Protein AF-A0A931ACD2-F1 (afdb_monomer_lite)

Radius of gyration: 19.87 Å; chains: 1; bounding box: 31×56×40 Å

pLDDT: mean 80.72, std 14.69, range [47.97, 97.19]

Foldseek 3Di:
DVVQQVVCVVVVHDRDDDDDDPVVVVVVVVCVVVVDDDFDADPVRDTDDDDDCVVVVVVVCVVVVNDPVDDPDPPDDDD

Organism: NCBI:txid1187855

Secondary structure (DSSP, 8-state):
-HHHHHHHHHHTPPPPPP---HHHHHHHHHHHHTT-----B-TTSPBPP---THHHHHHHHHHTT--TT----------

InterPro domains:
  IPR007641 RNA polymerase Rpb2, domain 7 [PF04560] (2-41)

Sequence (79 aa):
GRVKVYEAIVKGENIPEPGIPESFKVLIKEMQSLCLNVEVLSTDGMSIEMRDTDEDVFRAAEELGIDLSRREPSSVDEV

Structure (mmCIF, N/CA/C/O backbone):
data_AF-A0A931ACD2-F1
#
_entry.id   AF-A0A931ACD2-F1
#
loop_
_atom_site.group_PDB
_atom_site.id
_atom_site.type_symbol
_atom_site.label_atom_id
_atom_site.label_alt_id
_atom_site.label_comp_id
_atom_site.label_asym_id
_atom_site.label_entity_id
_atom_site.label_seq_id
_atom_site.pdbx_PDB_ins_code
_atom_site.Cartn_x
_atom_site.Cartn_y
_atom_site.Cartn_z
_atom_site.occupancy
_atom_site.B_iso_or_equiv
_atom_site.auth_seq_id
_atom_site.auth_comp_id
_atom_site.auth_asym_id
_atom_site.auth_atom_id
_atom_site.pdbx_PDB_model_num
ATOM 1 N N . GLY A 1 1 ? -2.468 0.477 6.146 1.00 82.06 1 GLY A N 1
ATOM 2 C CA . GLY A 1 1 ? -2.594 -0.886 6.713 1.00 82.06 1 GLY A CA 1
ATOM 3 C C . GLY A 1 1 ? -2.335 -0.933 8.210 1.00 82.06 1 GLY A C 1
ATOM 4 O O . GLY A 1 1 ? -3.280 -1.075 8.970 1.00 82.06 1 GLY A O 1
ATOM 5 N N . ARG A 1 2 ? -1.077 -0.773 8.648 1.00 89.12 2 ARG A N 1
ATOM 6 C CA . ARG A 1 2 ? -0.663 -0.945 10.059 1.00 89.12 2 ARG A CA 1
ATOM 7 C C . ARG A 1 2 ? -1.494 -0.145 11.072 1.00 89.12 2 ARG A C 1
ATOM 9 O O . ARG A 1 2 ? -1.912 -0.708 12.074 1.00 89.12 2 ARG A O 1
ATOM 16 N N . VAL A 1 3 ? -1.755 1.133 10.783 1.00 88.62 3 VAL A N 1
ATOM 17 C CA . VAL A 1 3 ? -2.548 2.018 11.658 1.00 88.62 3 VAL A CA 1
ATOM 18 C C . VAL A 1 3 ? -3.984 1.509 11.807 1.00 88.62 3 VAL A C 1
ATOM 20 O O . VAL A 1 3 ? -4.429 1.287 12.924 1.00 88.62 3 VAL A O 1
ATOM 23 N N . LYS A 1 4 ? -4.664 1.216 10.690 1.00 87.25 4 LYS A N 1
ATOM 24 C CA . LYS A 1 4 ? -6.043 0.694 10.689 1.00 87.25 4 LYS A CA 1
ATOM 25 C C . LYS A 1 4 ? -6.166 -0.661 11.396 1.00 87.25 4 LYS A C 1
ATOM 27 O O . LYS A 1 4 ? -7.158 -0.922 12.059 1.00 87.25 4 LYS A O 1
ATOM 32 N N . VAL A 1 5 ? -5.147 -1.519 11.288 1.00 92.81 5 VAL A N 1
ATOM 33 C CA . VAL A 1 5 ? -5.104 -2.791 12.030 1.00 92.81 5 VAL A CA 1
ATOM 34 C C . VAL A 1 5 ? -4.989 -2.539 13.532 1.00 92.81 5 VAL A C 1
ATOM 36 O O . VAL A 1 5 ? -5.709 -3.160 14.306 1.00 92.81 5 VAL A O 1
ATOM 39 N N . TYR A 1 6 ? -4.113 -1.622 13.952 1.00 93.50 6 TYR A N 1
ATOM 40 C CA . TYR A 1 6 ? -3.990 -1.255 15.363 1.00 93.50 6 TYR A CA 1
ATOM 41 C C . TYR A 1 6 ? -5.304 -0.688 15.913 1.00 93.50 6 TYR A C 1
ATOM 43 O O . TYR A 1 6 ? -5.772 -1.112 16.965 1.00 93.50 6 TYR A O 1
ATOM 51 N N . GLU A 1 7 ? -5.925 0.221 15.166 1.00 92.00 7 GLU A N 1
ATOM 52 C CA . GLU A 1 7 ? -7.214 0.814 15.502 1.00 92.00 7 GLU A CA 1
ATOM 53 C C . GLU A 1 7 ? -8.319 -0.241 15.658 1.00 92.00 7 GLU A C 1
ATOM 55 O O . GLU A 1 7 ? -9.005 -0.247 16.679 1.00 92.00 7 GLU A O 1
ATOM 60 N N . ALA A 1 8 ? -8.440 -1.177 14.709 1.00 93.88 8 ALA A N 1
ATOM 61 C CA . ALA A 1 8 ? -9.427 -2.253 14.770 1.00 93.88 8 ALA A CA 1
ATOM 62 C C . ALA A 1 8 ? -9.232 -3.150 16.004 1.00 93.88 8 ALA A C 1
ATOM 64 O O . ALA A 1 8 ? -10.202 -3.487 16.681 1.00 93.88 8 ALA A O 1
ATOM 65 N N . ILE A 1 9 ? -7.979 -3.474 16.353 1.00 95.31 9 ILE A N 1
ATOM 66 C CA . ILE A 1 9 ? -7.659 -4.261 17.555 1.00 95.31 9 ILE A CA 1
ATOM 67 C C . ILE A 1 9 ? -8.102 -3.523 18.823 1.00 95.31 9 ILE A C 1
ATOM 69 O O . ILE A 1 9 ? -8.7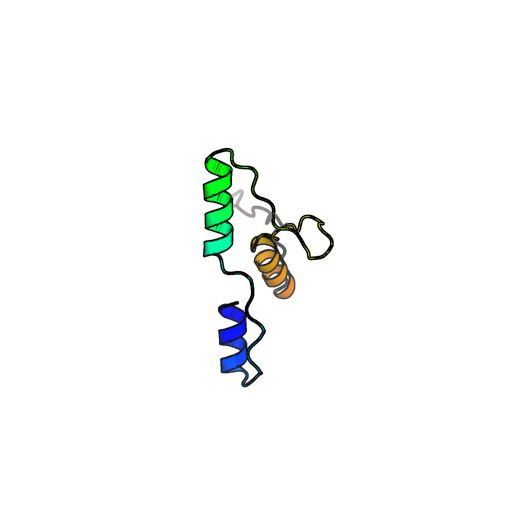12 -4.129 19.701 1.00 95.31 9 ILE A O 1
ATOM 73 N N . VAL A 1 10 ? -7.815 -2.222 18.926 1.00 96.88 10 VAL A N 1
ATOM 74 C CA . VAL A 1 10 ? -8.182 -1.414 20.102 1.00 96.88 10 VAL A CA 1
ATOM 75 C C . VAL A 1 10 ? -9.700 -1.247 20.218 1.00 96.88 10 VAL A C 1
ATOM 77 O O . VAL A 1 10 ? -10.228 -1.253 21.329 1.00 96.88 10 VAL A O 1
ATOM 80 N N . LYS A 1 11 ? -10.409 -1.124 19.089 1.00 95.75 11 LYS A N 1
ATOM 81 C CA . LYS A 1 11 ? -11.870 -0.952 19.039 1.00 95.75 11 LYS A CA 1
ATOM 82 C C . LYS A 1 11 ? -12.662 -2.264 19.115 1.00 95.75 11 LYS A C 1
ATOM 84 O O . LYS A 1 11 ? -13.879 -2.219 19.269 1.00 95.75 11 LYS A O 1
ATOM 89 N N . GLY A 1 12 ? -12.002 -3.422 19.032 1.00 95.75 12 GLY A N 1
ATOM 90 C CA . GLY A 1 12 ? -12.672 -4.726 18.966 1.00 95.75 12 GLY A CA 1
ATOM 91 C C . GLY A 1 12 ? -13.436 -4.949 17.654 1.00 95.75 12 GLY A C 1
ATOM 92 O O . GLY A 1 12 ? -14.392 -5.721 17.618 1.00 95.75 12 GLY A O 1
ATOM 93 N N . GLU A 1 13 ? -13.036 -4.255 16.590 1.00 95.69 13 GLU A N 1
ATOM 94 C CA . GLU A 1 13 ? -13.617 -4.365 15.254 1.00 95.69 13 GLU A CA 1
ATOM 95 C C . GLU A 1 13 ? -12.907 -5.452 14.433 1.00 95.69 13 GLU A C 1
ATOM 97 O O . GLU A 1 13 ? -11.816 -5.921 14.771 1.00 95.69 13 GLU A O 1
ATOM 102 N N . ASN A 1 14 ? -13.519 -5.859 13.319 1.00 95.31 14 ASN A N 1
ATOM 103 C CA . ASN A 1 14 ? -12.886 -6.805 12.404 1.00 95.31 14 ASN A CA 1
ATOM 104 C C . ASN A 1 14 ? -11.652 -6.184 11.738 1.00 95.31 14 ASN A C 1
ATOM 106 O O . ASN A 1 14 ? -11.665 -5.030 11.311 1.00 95.31 14 ASN A O 1
ATOM 110 N N . ILE A 1 15 ? -10.595 -6.987 11.612 1.00 93.44 15 ILE A N 1
ATOM 111 C CA . ILE A 1 15 ? -9.353 -6.572 10.956 1.00 93.44 15 ILE A CA 1
ATOM 112 C C . ILE A 1 15 ? -9.656 -6.251 9.481 1.00 93.44 15 ILE A C 1
ATOM 114 O O . ILE A 1 15 ? -10.249 -7.089 8.796 1.00 93.44 15 ILE A O 1
ATOM 118 N N . PRO A 1 16 ? -9.259 -5.068 8.976 1.00 90.38 16 PRO A N 1
ATOM 119 C CA . PRO A 1 16 ? -9.509 -4.684 7.592 1.00 90.38 16 PRO A CA 1
ATOM 120 C C . PRO A 1 16 ? -8.692 -5.533 6.614 1.00 90.38 16 PRO A C 1
ATOM 122 O O . PRO A 1 16 ? -7.645 -6.083 6.969 1.00 90.38 16 PRO A O 1
ATOM 125 N N . GLU A 1 17 ? -9.131 -5.582 5.356 1.00 91.12 17 GLU A N 1
ATOM 126 C CA . GLU A 1 17 ? -8.393 -6.288 4.309 1.00 91.12 17 GLU A CA 1
ATOM 127 C C . GLU A 1 17 ? -6.975 -5.708 4.118 1.00 91.12 17 GLU A C 1
ATOM 129 O O . GLU A 1 17 ? -6.792 -4.481 4.090 1.00 91.12 17 GLU A O 1
ATOM 134 N N . PRO A 1 18 ? -5.944 -6.567 3.995 1.00 89.75 18 PRO A N 1
ATOM 135 C CA . PRO A 1 18 ? -4.590 -6.129 3.686 1.00 89.75 18 PRO A CA 1
ATOM 136 C C . PRO A 1 18 ? -4.509 -5.433 2.323 1.00 89.75 18 PRO A C 1
ATOM 138 O O . PRO A 1 18 ? -5.088 -5.886 1.341 1.00 89.75 18 PRO A O 1
ATOM 141 N N . GLY A 1 19 ? -3.738 -4.347 2.260 1.00 87.56 19 GLY A N 1
ATOM 142 C CA . GLY A 1 19 ? -3.410 -3.667 1.005 1.00 87.56 19 GLY A CA 1
ATOM 143 C C . GLY A 1 19 ? -2.112 -4.175 0.370 1.00 87.56 19 GLY A C 1
ATOM 144 O O . GLY A 1 19 ? -1.498 -5.137 0.834 1.00 87.56 19 GLY A O 1
ATOM 145 N N . ILE A 1 20 ? -1.660 -3.470 -0.668 1.00 87.50 20 ILE A N 1
ATOM 146 C CA . ILE A 1 20 ? -0.393 -3.748 -1.358 1.00 87.50 20 ILE A CA 1
ATOM 147 C C . ILE A 1 20 ? 0.800 -3.472 -0.416 1.00 87.50 20 ILE A C 1
ATOM 149 O O . ILE A 1 20 ? 0.833 -2.412 0.216 1.00 87.50 20 ILE A O 1
ATOM 153 N N . PRO A 1 21 ? 1.794 -4.378 -0.316 1.00 89.62 21 PRO A N 1
ATOM 154 C CA . PRO A 1 21 ? 3.008 -4.137 0.460 1.00 89.62 21 PRO A CA 1
ATOM 155 C C . PRO A 1 21 ? 3.860 -3.000 -0.108 1.00 89.62 21 PRO A C 1
ATOM 157 O O . PRO A 1 21 ? 4.088 -2.923 -1.313 1.00 89.62 21 PRO A O 1
ATOM 160 N N . GLU A 1 22 ? 4.434 -2.182 0.773 1.00 87.88 22 GLU A N 1
ATOM 161 C CA . GLU A 1 22 ? 5.317 -1.082 0.364 1.00 87.88 22 GLU A CA 1
ATOM 162 C C . GLU A 1 22 ? 6.565 -1.585 -0.380 1.00 87.88 22 GLU A C 1
ATOM 164 O O . GLU A 1 22 ? 6.997 -0.991 -1.363 1.00 87.88 22 GLU A O 1
ATOM 169 N N . SER A 1 23 ? 7.098 -2.746 0.015 1.00 93.12 23 SER A N 1
ATOM 170 C CA . SER A 1 23 ? 8.240 -3.376 -0.657 1.00 93.12 23 SER A CA 1
ATOM 171 C C . SER A 1 23 ? 7.983 -3.678 -2.135 1.00 93.12 23 SER A C 1
ATOM 173 O O . SER A 1 23 ? 8.916 -3.654 -2.931 1.00 93.12 23 SER A O 1
ATOM 175 N N . PHE A 1 24 ? 6.731 -3.932 -2.525 1.00 92.19 24 PHE A N 1
ATOM 176 C CA . PHE A 1 24 ? 6.378 -4.156 -3.925 1.00 92.19 24 PHE A CA 1
ATOM 177 C C . PHE A 1 24 ? 6.432 -2.861 -4.743 1.00 92.19 24 PHE A C 1
ATOM 179 O O . PHE A 1 24 ? 6.952 -2.862 -5.857 1.00 92.19 24 PHE A O 1
ATOM 186 N N . LYS A 1 25 ? 5.965 -1.741 -4.174 1.00 88.69 25 LYS A N 1
ATOM 187 C CA . LYS A 1 25 ? 6.095 -0.420 -4.806 1.00 88.69 25 LYS A CA 1
ATOM 188 C C . LYS A 1 25 ? 7.568 -0.045 -4.987 1.00 88.69 25 LYS A C 1
ATOM 190 O O . LYS A 1 25 ? 7.955 0.398 -6.066 1.00 88.69 25 LYS A O 1
ATOM 195 N N . VAL A 1 26 ? 8.390 -0.287 -3.961 1.00 92.31 26 VAL A N 1
ATOM 196 C CA . VAL A 1 26 ? 9.845 -0.065 -4.016 1.00 92.31 26 VAL A CA 1
ATOM 197 C C . VAL A 1 26 ? 10.480 -0.891 -5.131 1.00 92.31 26 VAL A C 1
ATOM 199 O O . VAL A 1 26 ? 11.172 -0.323 -5.968 1.00 92.31 26 VAL A O 1
ATOM 202 N N . LEU A 1 27 ? 10.175 -2.190 -5.216 1.00 93.81 27 LEU A N 1
ATOM 203 C CA . LEU A 1 27 ? 10.678 -3.060 -6.283 1.00 93.81 27 LEU A CA 1
ATOM 204 C C . LEU A 1 27 ? 10.355 -2.510 -7.681 1.00 93.81 27 LEU A C 1
ATOM 206 O O . LEU A 1 27 ? 11.219 -2.481 -8.554 1.00 93.81 27 LEU A O 1
ATOM 210 N N . ILE A 1 28 ? 9.124 -2.043 -7.908 1.00 91.50 28 ILE A N 1
ATOM 211 C CA . ILE A 1 28 ? 8.737 -1.458 -9.201 1.00 91.50 28 ILE A CA 1
ATOM 212 C C . ILE A 1 28 ? 9.569 -0.213 -9.506 1.00 91.50 28 ILE A C 1
ATOM 214 O O . ILE A 1 28 ? 10.075 -0.075 -10.620 1.00 91.50 28 ILE A O 1
ATOM 218 N N . LYS A 1 29 ? 9.756 0.673 -8.522 1.00 90.56 29 LYS A N 1
ATOM 219 C CA . LYS A 1 29 ? 10.585 1.875 -8.677 1.00 90.56 29 LYS A CA 1
ATOM 220 C C . LYS A 1 29 ? 12.052 1.525 -8.942 1.00 90.56 29 LYS A C 1
ATOM 222 O O . LYS A 1 29 ? 12.681 2.164 -9.782 1.00 90.56 29 LYS A O 1
ATOM 227 N N . GLU A 1 30 ? 12.584 0.488 -8.300 1.00 95.19 30 GLU A N 1
ATOM 228 C CA . GLU A 1 30 ? 13.934 -0.024 -8.558 1.00 95.19 30 GLU A CA 1
ATOM 229 C C . GLU A 1 30 ? 14.075 -0.554 -9.991 1.00 95.19 30 GLU A C 1
ATOM 231 O 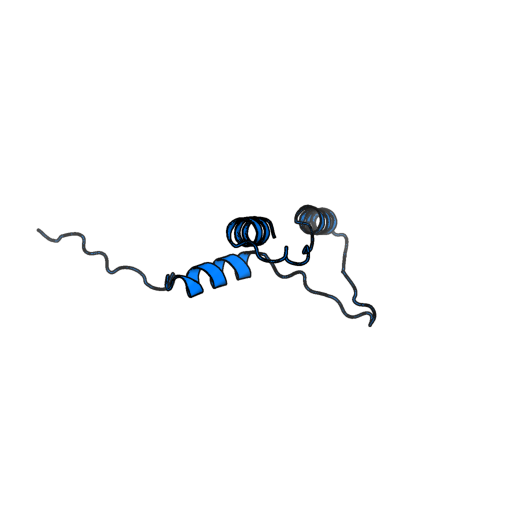O . GLU A 1 30 ? 15.031 -0.201 -10.680 1.00 95.19 30 GLU A O 1
ATOM 236 N N . MET A 1 31 ? 13.111 -1.324 -10.499 1.00 95.38 31 MET A N 1
ATOM 237 C CA . MET A 1 31 ? 13.137 -1.779 -11.896 1.00 95.38 31 MET A CA 1
ATOM 238 C C . MET A 1 31 ? 13.019 -0.608 -12.883 1.00 95.38 31 MET A C 1
ATOM 240 O O . MET A 1 31 ? 13.761 -0.554 -13.865 1.00 95.38 31 MET A O 1
ATOM 244 N N . GLN A 1 32 ? 12.153 0.369 -12.598 1.00 91.62 32 GLN A N 1
ATOM 245 C CA . GLN A 1 32 ? 12.023 1.593 -13.398 1.00 91.62 32 GLN A CA 1
ATOM 246 C C . GLN A 1 32 ? 13.325 2.411 -13.417 1.00 91.62 32 GLN A C 1
ATOM 248 O O . GLN A 1 32 ? 13.678 2.973 -14.453 1.00 91.62 32 GLN A O 1
ATOM 253 N N . SER A 1 33 ? 14.087 2.427 -12.315 1.00 95.44 33 SER A N 1
ATOM 254 C CA . SER A 1 33 ? 15.402 3.089 -12.245 1.00 95.44 33 SER A CA 1
ATOM 255 C C . SER A 1 33 ? 16.447 2.478 -13.188 1.00 95.44 33 SER A C 1
ATOM 257 O O . SER A 1 33 ? 17.384 3.159 -13.600 1.00 95.44 33 SER A O 1
ATOM 259 N N . LEU A 1 34 ? 16.252 1.217 -13.585 1.00 97.19 34 LEU A N 1
ATOM 260 C CA . LEU A 1 34 ? 17.068 0.516 -14.578 1.00 97.19 34 LEU A CA 1
ATOM 261 C C . LEU A 1 34 ? 16.556 0.723 -16.015 1.00 97.19 34 LEU A C 1
ATOM 263 O O . LEU A 1 34 ? 16.962 -0.004 -16.921 1.00 97.19 34 LEU A O 1
ATOM 267 N N . CYS A 1 35 ? 15.661 1.694 -16.231 1.00 94.50 35 CYS A N 1
ATOM 268 C CA . CYS A 1 35 ? 14.983 1.964 -17.502 1.00 94.50 35 CYS A CA 1
ATOM 269 C C . CYS A 1 35 ? 14.111 0.799 -18.005 1.00 94.50 35 CYS A C 1
ATOM 271 O O . CYS A 1 35 ? 13.865 0.681 -19.207 1.00 94.50 35 CYS A O 1
ATOM 273 N N . LEU A 1 36 ? 13.634 -0.068 -17.107 1.00 94.88 36 LEU A N 1
ATOM 274 C CA . LEU A 1 36 ? 12.685 -1.122 -17.457 1.00 94.88 36 LEU A CA 1
ATOM 275 C C . LEU A 1 36 ? 11.260 -0.566 -17.406 1.00 94.88 36 LEU A C 1
ATOM 277 O O . LEU A 1 36 ? 10.856 0.021 -16.401 1.00 94.88 36 LEU A O 1
ATOM 281 N N . ASN A 1 37 ? 10.485 -0.784 -18.472 1.00 91.81 37 ASN A N 1
ATOM 282 C CA . ASN A 1 37 ? 9.061 -0.472 -18.449 1.00 91.81 37 ASN A CA 1
ATOM 283 C C . ASN A 1 37 ? 8.306 -1.585 -17.715 1.00 91.81 37 ASN A C 1
ATOM 285 O O . ASN A 1 37 ? 8.177 -2.696 -18.232 1.00 91.81 37 ASN A O 1
ATOM 289 N N . VAL A 1 38 ? 7.842 -1.288 -16.505 1.00 90.94 38 VAL A N 1
ATOM 290 C CA . VAL A 1 38 ? 7.086 -2.216 -15.662 1.00 90.94 38 VAL A CA 1
ATOM 291 C C . VAL A 1 38 ? 5.716 -1.614 -15.396 1.00 90.94 38 VAL A C 1
ATOM 293 O O . VAL A 1 38 ? 5.610 -0.544 -14.796 1.00 90.94 38 VAL A O 1
ATOM 296 N N . GLU A 1 39 ? 4.681 -2.330 -15.824 1.00 90.12 39 GLU A N 1
ATOM 297 C CA . GLU A 1 39 ? 3.280 -1.940 -15.692 1.00 90.12 39 GLU A CA 1
ATOM 298 C C . GLU A 1 39 ? 2.504 -3.049 -14.984 1.00 90.12 39 GLU A C 1
ATOM 300 O O . GLU A 1 39 ? 2.731 -4.239 -15.219 1.00 90.12 39 GLU A O 1
ATOM 305 N N . VAL A 1 40 ? 1.572 -2.661 -14.116 1.00 89.56 40 VAL A N 1
ATOM 306 C CA . VAL A 1 40 ? 0.638 -3.598 -13.492 1.00 89.56 40 VAL A CA 1
ATOM 307 C C . VAL A 1 40 ? -0.671 -3.547 -14.253 1.00 89.56 40 VAL A C 1
ATOM 309 O O . VAL A 1 40 ? -1.258 -2.480 -14.401 1.00 89.56 40 VAL A O 1
ATOM 312 N N . LEU A 1 41 ? -1.109 -4.701 -14.748 1.00 91.69 41 LEU A N 1
ATOM 313 C CA . LEU A 1 41 ? -2.305 -4.828 -15.571 1.00 91.69 41 LEU A CA 1
ATOM 314 C C . LEU A 1 41 ? -3.450 -5.436 -14.761 1.00 91.69 41 LEU A C 1
ATOM 316 O O . LEU A 1 41 ? -3.257 -6.386 -14.000 1.00 91.69 41 LEU A O 1
ATOM 320 N N . SER A 1 42 ? -4.648 -4.898 -14.960 1.00 89.69 42 SER A N 1
ATOM 321 C CA . SER A 1 42 ? -5.899 -5.520 -14.533 1.00 89.69 42 SER A CA 1
ATOM 322 C C . SER A 1 42 ? -6.214 -6.750 -15.391 1.00 89.69 42 SER A C 1
ATOM 324 O O . SER A 1 42 ? -5.613 -6.966 -16.444 1.00 89.69 42 SER A O 1
ATOM 326 N N . THR A 1 43 ? -7.216 -7.532 -14.987 1.00 92.06 43 THR A N 1
ATOM 327 C CA . THR A 1 43 ? -7.744 -8.661 -15.774 1.00 92.06 43 THR A CA 1
ATOM 328 C C . THR A 1 43 ? -8.179 -8.253 -17.179 1.00 92.06 43 THR A C 1
ATOM 330 O O . THR A 1 43 ? -8.099 -9.054 -18.105 1.00 92.06 43 THR A O 1
ATOM 333 N N . ASP A 1 44 ? -8.581 -6.993 -17.340 1.00 92.75 44 ASP A N 1
ATOM 334 C CA . ASP A 1 44 ? -9.060 -6.428 -18.603 1.00 92.75 44 ASP A CA 1
ATOM 335 C C . ASP A 1 44 ? -7.918 -5.844 -19.458 1.00 92.75 44 ASP A C 1
ATOM 337 O O . ASP A 1 44 ? -8.162 -5.208 -20.481 1.00 92.75 44 ASP A O 1
ATOM 341 N N . GLY A 1 45 ? -6.660 -6.019 -19.031 1.00 88.81 45 GLY A N 1
ATOM 342 C CA . GLY A 1 45 ? -5.469 -5.523 -19.726 1.00 88.81 45 GLY A CA 1
ATOM 343 C C . GLY A 1 45 ? -5.213 -4.022 -19.566 1.00 88.81 45 GLY A C 1
ATOM 344 O O . GLY A 1 45 ? -4.294 -3.494 -20.185 1.00 88.81 45 GLY A O 1
ATOM 345 N N . MET A 1 46 ? -6.003 -3.326 -18.747 1.00 88.88 46 MET A N 1
ATOM 346 C CA . MET A 1 46 ? -5.795 -1.909 -18.441 1.00 88.88 46 MET A CA 1
ATOM 347 C C . MET A 1 46 ? -4.693 -1.730 -17.399 1.00 88.88 46 MET A C 1
ATOM 349 O O . MET A 1 46 ? -4.629 -2.495 -16.435 1.00 88.88 46 MET A O 1
ATOM 353 N N . SER A 1 47 ? -3.858 -0.704 -17.565 1.00 85.31 47 SER A N 1
ATOM 354 C CA . SER A 1 47 ? -2.849 -0.344 -16.573 1.00 85.31 47 SER A CA 1
ATOM 355 C C . SER A 1 47 ? -3.506 0.173 -15.291 1.00 85.31 47 SER A C 1
ATOM 357 O O . SER A 1 47 ? -4.452 0.961 -15.314 1.00 85.31 47 SER A O 1
ATOM 359 N N . ILE A 1 48 ? -3.006 -0.303 -14.154 1.00 84.75 48 ILE A N 1
ATOM 360 C CA . ILE A 1 48 ? -3.424 0.126 -12.825 1.00 84.75 48 ILE A CA 1
ATOM 361 C C . ILE A 1 48 ? -2.358 1.069 -12.284 1.00 84.75 48 ILE A C 1
ATOM 363 O O . ILE A 1 48 ? -1.210 0.673 -12.070 1.00 84.75 48 ILE A O 1
ATOM 367 N N . GLU A 1 49 ? -2.751 2.309 -12.010 1.00 79.56 49 GLU A N 1
ATOM 368 C CA . GLU A 1 49 ? -1.906 3.228 -11.257 1.00 79.56 49 GLU A CA 1
ATOM 369 C C . GLU A 1 49 ? -1.872 2.826 -9.781 1.00 79.56 49 GLU A C 1
ATOM 371 O O . GLU A 1 49 ? -2.904 2.707 -9.111 1.00 79.56 49 GLU A O 1
ATOM 376 N N . MET A 1 50 ? -0.665 2.634 -9.251 1.00 74.88 50 MET A N 1
ATOM 377 C CA . MET A 1 50 ? -0.477 2.476 -7.815 1.00 74.88 50 MET A CA 1
ATOM 378 C C . MET A 1 50 ? -0.529 3.846 -7.162 1.00 74.88 50 MET A C 1
ATOM 380 O O . MET A 1 50 ? 0.437 4.597 -7.241 1.00 74.88 50 MET A O 1
ATOM 384 N N . ARG A 1 51 ? -1.652 4.165 -6.512 1.00 67.69 51 ARG A N 1
ATOM 385 C CA . ARG A 1 51 ? -1.785 5.412 -5.750 1.00 67.69 51 ARG A CA 1
ATOM 386 C C . ARG A 1 51 ? -0.748 5.466 -4.627 1.00 67.69 51 ARG A C 1
ATOM 388 O O . ARG A 1 51 ? -0.535 4.478 -3.906 1.00 67.69 51 ARG A O 1
ATOM 395 N N . ASP A 1 52 ? -0.098 6.615 -4.502 1.00 63.09 52 ASP A N 1
ATOM 396 C CA . ASP A 1 52 ? 0.881 6.879 -3.456 1.00 63.09 52 ASP A CA 1
ATOM 397 C C . ASP A 1 52 ? 0.192 7.133 -2.114 1.00 63.09 52 ASP A C 1
ATOM 399 O O . ASP A 1 52 ? -0.910 7.672 -2.027 1.00 63.09 52 ASP A O 1
ATOM 403 N N . THR A 1 53 ? 0.854 6.703 -1.045 1.00 61.19 53 THR A N 1
ATOM 404 C CA . THR A 1 53 ? 0.325 6.732 0.326 1.00 61.19 53 THR A CA 1
ATOM 405 C C . THR A 1 53 ? 0.206 8.164 0.877 1.00 61.19 53 THR A C 1
ATOM 407 O O . THR A 1 53 ? -0.422 8.373 1.913 1.00 61.19 53 THR A O 1
ATOM 410 N N . ASP A 1 54 ? 0.756 9.159 0.175 1.00 60.34 54 ASP A N 1
ATOM 411 C CA . ASP A 1 54 ? 0.622 10.579 0.510 1.00 60.34 54 ASP A CA 1
ATOM 412 C C . ASP A 1 54 ? -0.853 11.005 0.561 1.00 60.34 54 ASP A C 1
ATOM 414 O O . ASP A 1 54 ? -1.253 11.748 1.455 1.00 60.34 54 ASP A O 1
ATOM 418 N N . GLU A 1 55 ? -1.697 10.454 -0.315 1.00 60.94 55 GLU A N 1
ATOM 419 C CA . GLU A 1 55 ? -3.133 10.756 -0.367 1.00 60.94 55 GLU A CA 1
ATOM 420 C C . GLU A 1 55 ? -3.869 10.343 0.928 1.00 60.94 55 GLU A C 1
ATOM 422 O O . GLU A 1 55 ? -4.783 11.034 1.384 1.00 60.94 55 GLU A O 1
ATOM 427 N N . ASP A 1 56 ? -3.420 9.267 1.587 1.00 65.62 56 ASP A N 1
ATOM 42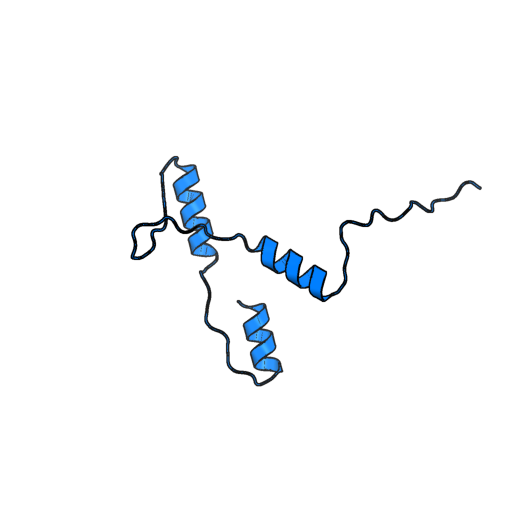8 C CA . ASP A 1 56 ? -3.961 8.825 2.880 1.00 65.62 56 ASP A CA 1
ATOM 429 C C . ASP A 1 56 ? -3.554 9.770 4.027 1.00 65.62 56 ASP A C 1
ATOM 431 O O . ASP A 1 56 ? -4.328 9.970 4.966 1.00 65.62 56 ASP A O 1
ATOM 435 N N . VAL A 1 57 ? -2.358 10.372 3.960 1.00 65.31 57 VAL A N 1
ATOM 436 C CA . VAL A 1 57 ? -1.892 11.372 4.940 1.00 65.31 57 VAL A CA 1
ATOM 437 C C . VAL A 1 57 ? -2.694 12.661 4.801 1.00 65.31 57 VAL A C 1
ATOM 439 O O . VAL A 1 57 ? -3.137 13.218 5.807 1.00 65.31 57 VAL A O 1
ATOM 442 N N . PHE A 1 58 ? -2.935 13.101 3.564 1.00 64.06 58 PHE A N 1
ATOM 443 C CA . PHE A 1 58 ? -3.770 14.268 3.287 1.00 64.06 58 PHE A CA 1
ATOM 444 C C . PHE A 1 58 ? -5.208 14.071 3.785 1.00 64.06 58 PHE A C 1
ATOM 446 O O . PHE A 1 58 ? -5.726 14.951 4.469 1.00 64.06 58 PHE A O 1
ATOM 453 N N . ARG A 1 59 ? -5.824 12.900 3.554 1.00 67.44 59 ARG A N 1
ATOM 454 C CA . ARG A 1 59 ? -7.167 12.602 4.094 1.00 67.44 59 ARG A CA 1
ATOM 455 C C . ARG A 1 59 ? -7.206 12.578 5.620 1.00 67.44 59 ARG A C 1
ATOM 457 O O . ARG A 1 59 ? -8.155 13.089 6.203 1.00 67.44 59 ARG A O 1
ATOM 464 N N . ALA A 1 60 ? -6.192 12.009 6.272 1.00 69.44 60 ALA A N 1
ATOM 465 C CA . ALA A 1 60 ? -6.131 11.982 7.733 1.00 69.44 60 ALA A CA 1
ATOM 466 C C . ALA A 1 60 ? -5.984 13.392 8.337 1.00 69.44 60 ALA A C 1
ATOM 468 O O . ALA A 1 60 ? -6.578 13.686 9.373 1.00 69.44 60 ALA A O 1
ATOM 469 N N . ALA A 1 61 ? -5.217 14.276 7.689 1.00 71.31 61 ALA A N 1
ATOM 470 C CA . ALA A 1 61 ? -5.097 15.676 8.092 1.00 71.31 61 ALA A CA 1
ATOM 471 C C . ALA A 1 61 ? -6.418 16.446 7.910 1.00 71.31 61 ALA A C 1
ATOM 473 O O . ALA A 1 61 ? -6.807 17.216 8.789 1.00 71.31 61 ALA A O 1
ATOM 474 N N . GLU A 1 62 ? -7.134 16.190 6.811 1.00 71.62 62 GLU A N 1
ATOM 475 C CA . GLU A 1 62 ? -8.449 16.775 6.528 1.00 71.62 62 GLU A CA 1
ATOM 476 C C . GLU A 1 62 ? -9.511 16.330 7.549 1.00 71.62 62 GLU A C 1
ATOM 478 O O . GLU A 1 62 ? -10.265 17.156 8.060 1.00 71.62 62 GLU A O 1
ATOM 483 N N . GLU A 1 63 ?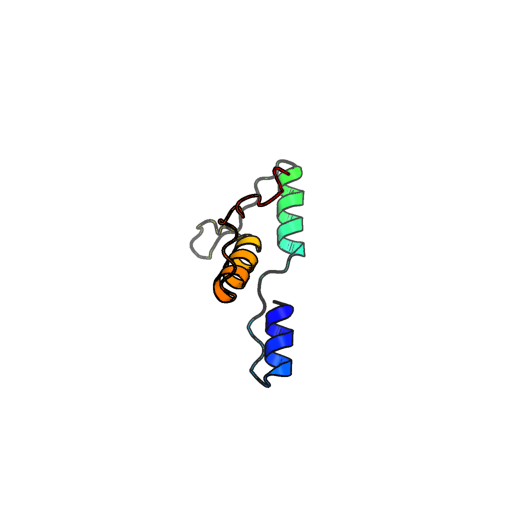 -9.525 15.047 7.926 1.00 71.56 63 GLU A N 1
ATOM 484 C CA . GLU A 1 63 ? -10.434 14.494 8.943 1.00 71.56 63 GLU A CA 1
ATOM 485 C C . GLU A 1 63 ? -10.189 15.088 10.344 1.00 71.56 63 GLU A C 1
ATOM 487 O O . GLU A 1 63 ? -11.110 15.204 11.154 1.00 71.56 63 GLU A O 1
ATOM 492 N N . LEU A 1 64 ? -8.962 15.542 10.612 1.00 77.00 64 LEU A N 1
ATOM 493 C CA . LEU A 1 64 ? -8.587 16.269 11.827 1.00 77.00 64 LEU A CA 1
ATOM 494 C C . LEU A 1 64 ? -8.833 17.787 11.735 1.00 77.00 64 LEU A C 1
ATOM 496 O O . LEU A 1 64 ? -8.562 18.504 12.699 1.00 77.00 64 LEU A O 1
ATOM 500 N N . GLY A 1 65 ? -9.338 18.292 10.603 1.00 70.81 65 GLY A N 1
ATOM 501 C CA . GLY A 1 65 ? -9.576 19.720 10.378 1.00 70.81 65 GLY A CA 1
ATOM 502 C C . GLY A 1 65 ? -8.295 20.555 10.277 1.00 70.81 65 GLY A C 1
ATOM 503 O O . GLY A 1 65 ? -8.328 21.761 10.526 1.00 70.81 65 GLY A O 1
ATOM 504 N N . ILE A 1 66 ? -7.160 19.929 9.949 1.00 76.94 66 ILE A N 1
ATOM 505 C CA . ILE A 1 66 ? -5.870 20.605 9.807 1.00 76.94 66 ILE A CA 1
ATOM 506 C C . ILE A 1 66 ? -5.755 21.117 8.371 1.00 76.94 66 ILE A C 1
ATOM 508 O O . ILE A 1 66 ? -5.438 20.372 7.447 1.00 76.94 66 ILE A O 1
ATOM 512 N N . ASP A 1 67 ? -6.001 22.412 8.185 1.00 69.00 67 ASP A N 1
ATOM 513 C CA . ASP A 1 67 ? -5.811 23.086 6.903 1.00 69.00 67 ASP A CA 1
ATOM 514 C C . ASP A 1 67 ? -4.336 23.482 6.713 1.00 69.00 67 ASP A C 1
ATOM 516 O O . ASP A 1 67 ? -3.887 24.530 7.182 1.00 69.00 67 ASP A O 1
ATOM 520 N N . LEU A 1 68 ? -3.568 22.648 6.003 1.00 63.59 68 LEU A N 1
ATOM 521 C CA . LEU A 1 68 ? -2.172 22.946 5.648 1.00 63.59 68 LEU A CA 1
ATOM 522 C C . LEU A 1 68 ? -2.026 24.059 4.588 1.00 63.59 68 LEU A C 1
ATOM 524 O O . LEU A 1 68 ? -0.900 24.411 4.234 1.00 63.59 68 LEU A O 1
ATOM 528 N N . SER A 1 69 ? -3.123 24.640 4.082 1.00 68.81 69 SER A N 1
ATOM 529 C CA . SER A 1 69 ? -3.069 25.778 3.155 1.00 68.81 69 SER A CA 1
ATOM 530 C C . SER A 1 69 ? -2.947 27.137 3.859 1.00 68.81 69 SER A C 1
ATOM 532 O O . SER A 1 69 ? -2.593 28.142 3.228 1.00 68.81 69 SER A O 1
ATOM 534 N N . ARG A 1 70 ? -3.187 27.196 5.177 1.00 59.03 70 ARG A N 1
ATOM 535 C CA . ARG A 1 70 ? -3.183 28.449 5.931 1.00 59.03 70 ARG A CA 1
ATOM 536 C C . ARG A 1 70 ? -1.762 28.843 6.333 1.00 59.03 70 ARG A C 1
ATOM 538 O O . ARG A 1 70 ? -1.224 28.417 7.349 1.00 59.03 70 ARG A O 1
ATOM 545 N N . ARG A 1 71 ? -1.148 29.715 5.532 1.00 58.88 71 ARG A N 1
ATOM 546 C CA . ARG A 1 71 ? 0.023 30.492 5.954 1.00 58.88 71 ARG A CA 1
ATOM 547 C C . ARG A 1 71 ? -0.398 31.382 7.128 1.00 58.88 71 ARG A C 1
ATOM 549 O O . ARG A 1 71 ? -1.124 32.353 6.926 1.00 58.88 71 ARG A O 1
ATOM 556 N N . GLU A 1 72 ? 0.032 31.029 8.336 1.00 57.47 72 GLU A N 1
ATOM 557 C CA . GLU A 1 72 ? -0.124 31.858 9.537 1.00 57.47 72 GLU A CA 1
ATOM 558 C C . GLU A 1 72 ? 0.373 33.293 9.248 1.00 57.47 72 GLU A C 1
ATOM 560 O O . GLU A 1 72 ? 1.468 33.453 8.687 1.00 57.47 72 GLU A O 1
ATOM 565 N N . PRO A 1 73 ? -0.395 34.352 9.575 1.00 51.69 73 PRO A N 1
ATOM 566 C CA . PRO A 1 73 ? 0.124 35.709 9.503 1.00 51.69 73 PRO A CA 1
ATOM 567 C C . PRO A 1 73 ? 1.267 35.829 10.513 1.00 51.69 73 PRO A C 1
ATOM 569 O O . PRO A 1 73 ? 1.091 35.561 11.698 1.00 51.69 73 PRO A O 1
ATOM 572 N N . SER A 1 74 ? 2.452 36.213 10.042 1.00 50.75 74 SER A N 1
ATOM 573 C CA . SER A 1 74 ? 3.617 36.447 10.891 1.00 50.75 74 SER A CA 1
ATOM 574 C C . SER A 1 74 ? 3.341 37.611 11.844 1.00 50.75 74 SER A C 1
ATOM 576 O O . SER A 1 74 ? 3.571 38.768 11.498 1.00 50.75 74 SER A O 1
ATOM 578 N N . SER A 1 75 ? 2.840 37.324 13.041 1.00 60.44 75 SER A N 1
ATOM 579 C CA . SER A 1 75 ? 2.858 38.262 14.157 1.00 60.44 75 SER A CA 1
ATOM 580 C C . SER A 1 75 ? 4.226 38.175 14.829 1.00 60.44 75 SER A C 1
ATOM 582 O O . SER A 1 75 ? 4.395 37.470 15.822 1.00 60.44 75 SER A O 1
ATOM 584 N N . VAL A 1 76 ? 5.217 38.842 14.240 1.00 57.38 76 VAL A N 1
ATOM 585 C CA . VAL A 1 76 ? 6.468 39.187 14.923 1.00 57.38 76 VA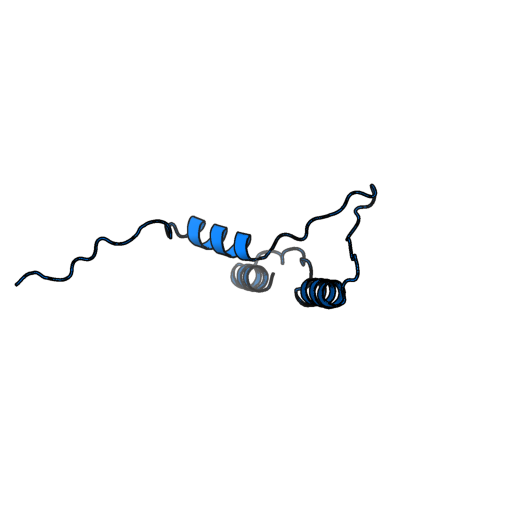L A CA 1
ATOM 586 C C . VAL A 1 76 ? 6.664 40.699 14.821 1.00 57.38 76 VAL A C 1
ATOM 588 O O . VAL A 1 76 ? 7.044 41.223 13.782 1.00 57.38 76 VAL A O 1
ATOM 591 N N . ASP A 1 77 ? 6.247 41.352 15.904 1.00 50.97 77 ASP A N 1
ATOM 592 C CA . ASP A 1 77 ? 6.717 42.604 16.508 1.00 50.97 77 ASP A CA 1
ATOM 593 C C . ASP A 1 77 ? 7.422 43.661 15.632 1.00 50.97 77 ASP A C 1
ATOM 595 O O . ASP A 1 77 ? 8.594 43.524 15.283 1.00 50.97 77 ASP A O 1
ATOM 599 N N . GLU A 1 78 ? 6.757 44.808 15.444 1.00 47.97 78 GLU A N 1
ATOM 600 C CA . GLU A 1 78 ? 7.437 46.112 15.438 1.00 47.97 78 GLU A CA 1
ATOM 601 C C . GLU A 1 78 ? 7.228 46.756 16.820 1.00 47.97 78 GLU A C 1
ATOM 603 O O . GLU A 1 78 ? 6.133 47.233 17.135 1.00 47.97 78 GLU A O 1
ATOM 608 N N . VAL A 1 79 ? 8.281 46.733 17.645 1.00 48.28 79 VAL A N 1
ATOM 609 C CA . VAL A 1 79 ? 8.451 47.579 18.840 1.00 48.28 79 VAL A CA 1
ATOM 610 C C . VAL A 1 79 ? 9.654 48.482 18.630 1.00 48.28 79 VAL A C 1
ATOM 612 O O . VAL A 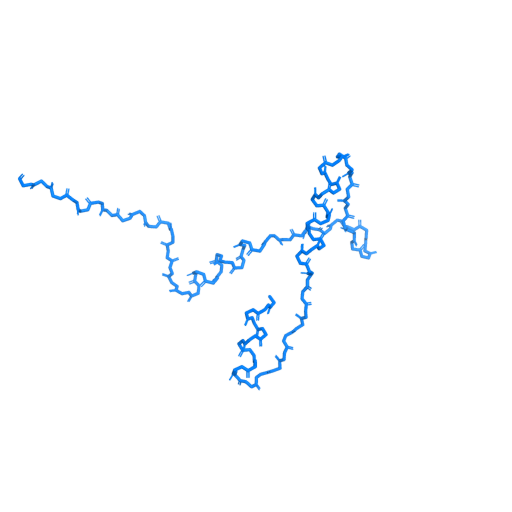1 79 ? 10.677 47.966 18.122 1.00 48.28 79 VAL A O 1
#